Protein AF-A0A843XT92-F1 (afdb_monomer_lite)

pLDDT: mean 75.25, std 11.3, range [53.09, 93.06]

Secondary structure (DSSP, 8-state):
-HHHHHHHHHHT--HHHHHHHHHTT--THHHHHHHHHHHHHHHH------HHHHHHHHHHHHHHHHHHHHHHHHHHH-PPPPP---

Sequence (86 aa):
MREIEKIFRAIRCAEDDKVTLATYMLQERADVWWSSLLRTWFEDGAVEVGWDEFALNTACRHKGEMEQYLEEKKASQKRPAAPFQR

Organism: Colocasia esculenta (NCBI:txid4460)

Structure (mmCIF, N/CA/C/O backbone):
data_AF-A0A843XT92-F1
#
_entry.id   AF-A0A843XT92-F1
#
loop_
_atom_site.group_PDB
_atom_site.id
_atom_site.type_symbol
_atom_site.label_atom_id
_atom_site.label_alt_id
_atom_site.label_comp_id
_atom_site.label_asym_id
_atom_site.label_entity_id
_atom_site.label_seq_id
_atom_site.pdbx_PDB_ins_code
_atom_site.Cartn_x
_atom_site.Cartn_y
_atom_site.Cartn_z
_atom_site.occupancy
_atom_site.B_iso_or_equiv
_atom_site.auth_seq_id
_atom_site.auth_comp_id
_atom_site.auth_asym_id
_atom_site.auth_atom_id
_atom_site.pdbx_PDB_model_num
ATOM 1 N N . MET A 1 1 ? -3.327 -2.222 8.771 1.00 74.00 1 MET A N 1
ATOM 2 C CA . MET A 1 1 ? -2.423 -3.274 8.252 1.00 74.00 1 MET A CA 1
ATOM 3 C C . MET A 1 1 ? -2.795 -4.703 8.652 1.00 74.00 1 MET A C 1
ATOM 5 O O . MET A 1 1 ? -2.788 -5.542 7.767 1.00 74.00 1 MET A O 1
ATOM 9 N N . ARG A 1 2 ? -3.203 -5.009 9.898 1.00 79.56 2 ARG A N 1
ATOM 10 C CA . ARG A 1 2 ? -3.542 -6.398 10.307 1.00 79.56 2 ARG A CA 1
ATOM 11 C C . ARG A 1 2 ? -4.525 -7.153 9.394 1.00 79.56 2 ARG A C 1
ATOM 13 O O . ARG A 1 2 ? -4.339 -8.343 9.171 1.00 79.56 2 ARG A O 1
ATOM 20 N N . GLU A 1 3 ? -5.561 -6.493 8.876 1.00 82.81 3 GLU A N 1
ATOM 21 C CA . GLU A 1 3 ? -6.540 -7.160 7.999 1.00 82.81 3 GLU A CA 1
ATOM 22 C C . GLU A 1 3 ? -5.951 -7.529 6.627 1.00 82.81 3 GLU A C 1
ATOM 24 O O . GLU A 1 3 ? -6.239 -8.603 6.108 1.00 82.81 3 GLU A O 1
ATOM 29 N N . ILE A 1 4 ? -5.044 -6.708 6.091 1.00 86.31 4 ILE A N 1
ATOM 30 C CA . ILE A 1 4 ? -4.329 -6.989 4.837 1.00 86.31 4 ILE A CA 1
ATOM 31 C C . ILE A 1 4 ? -3.421 -8.216 4.994 1.00 86.31 4 ILE A C 1
ATOM 33 O O . ILE A 1 4 ? -3.429 -9.113 4.154 1.00 86.31 4 ILE A O 1
ATOM 37 N N . GLU A 1 5 ? -2.697 -8.319 6.111 1.00 86.19 5 GLU A N 1
ATOM 38 C CA . GLU A 1 5 ? -1.827 -9.472 6.379 1.00 86.19 5 GLU A CA 1
ATOM 39 C C . GLU A 1 5 ? -2.607 -10.785 6.523 1.00 86.19 5 GLU A C 1
ATOM 41 O O . GLU A 1 5 ? -2.140 -11.838 6.081 1.00 86.19 5 GLU A O 1
ATOM 46 N N . LYS A 1 6 ? -3.818 -10.737 7.097 1.00 89.00 6 LYS A N 1
ATOM 47 C CA . LYS A 1 6 ? -4.711 -11.905 7.150 1.00 89.00 6 LYS A CA 1
ATOM 48 C C . LYS A 1 6 ? -5.092 -12.378 5.747 1.00 89.00 6 LYS A C 1
ATOM 50 O O . LYS A 1 6 ? -5.061 -13.583 5.499 1.00 89.00 6 LYS A O 1
ATOM 55 N N . ILE A 1 7 ? -5.411 -11.451 4.841 1.00 89.12 7 ILE A N 1
ATOM 56 C CA . ILE A 1 7 ? -5.750 -11.761 3.445 1.00 89.12 7 ILE A CA 1
ATOM 57 C C . ILE A 1 7 ? -4.542 -12.382 2.738 1.00 89.12 7 ILE A C 1
ATOM 59 O O . ILE A 1 7 ? -4.666 -13.456 2.155 1.00 89.12 7 ILE A O 1
ATOM 63 N N . PHE A 1 8 ? -3.356 -11.783 2.864 1.00 92.12 8 PHE A N 1
ATOM 64 C CA . PHE A 1 8 ? -2.131 -12.312 2.256 1.00 92.12 8 PHE A CA 1
ATOM 65 C C . PHE A 1 8 ? -1.776 -13.708 2.742 1.00 92.12 8 PHE A C 1
ATOM 67 O O . PHE A 1 8 ? -1.397 -14.564 1.941 1.00 92.12 8 PHE A O 1
ATOM 74 N N . ARG A 1 9 ? -1.959 -13.973 4.038 1.00 90.44 9 ARG A N 1
ATOM 75 C CA . ARG A 1 9 ? -1.763 -15.310 4.594 1.00 90.44 9 ARG A CA 1
ATOM 76 C C . ARG A 1 9 ? -2.788 -16.311 4.059 1.0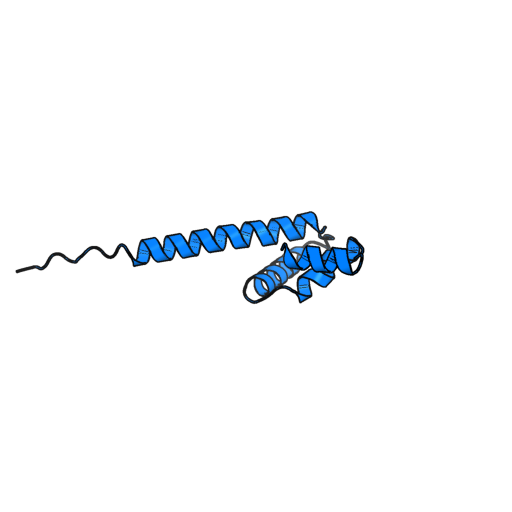0 90.44 9 ARG A C 1
ATOM 78 O O . ARG A 1 9 ? -2.416 -17.451 3.795 1.00 90.44 9 ARG A O 1
ATOM 85 N N . ALA A 1 10 ? -4.045 -15.901 3.891 1.00 93.06 10 ALA A N 1
ATOM 86 C CA . ALA A 1 10 ? -5.102 -16.762 3.364 1.00 93.06 10 ALA A CA 1
ATOM 87 C C . ALA A 1 10 ? -4.860 -17.155 1.898 1.00 93.06 10 ALA A C 1
ATOM 89 O O . ALA A 1 10 ? -5.069 -18.312 1.541 1.00 93.06 10 ALA A O 1
ATOM 90 N N . ILE A 1 11 ? -4.370 -16.225 1.070 1.00 92.00 11 ILE A N 1
ATOM 91 C CA . ILE A 1 11 ? -4.119 -16.467 -0.363 1.00 92.00 11 ILE A CA 1
ATOM 92 C C . ILE A 1 11 ? -2.690 -16.937 -0.673 1.00 92.00 11 ILE A C 1
ATOM 94 O O . ILE A 1 11 ? -2.381 -17.199 -1.829 1.00 92.00 11 ILE A O 1
ATOM 98 N N . ARG A 1 12 ? -1.819 -17.050 0.343 1.00 90.25 12 ARG A N 1
ATOM 99 C CA . ARG A 1 12 ? -0.380 -17.348 0.192 1.00 90.25 12 ARG A CA 1
ATOM 100 C C . ARG A 1 12 ? 0.306 -16.393 -0.793 1.00 90.25 12 ARG A C 1
ATOM 102 O O . ARG A 1 12 ? 1.022 -16.827 -1.689 1.00 90.25 12 ARG A O 1
ATOM 109 N N . CYS A 1 13 ? 0.059 -15.098 -0.609 1.00 90.56 13 CYS A N 1
ATOM 110 C CA . CYS A 1 13 ? 0.580 -14.038 -1.469 1.00 90.56 13 CYS A CA 1
ATOM 111 C C . CYS A 1 13 ? 2.115 -14.058 -1.528 1.00 90.56 13 CYS A C 1
ATOM 113 O O . CYS A 1 13 ? 2.764 -14.086 -0.476 1.00 90.56 13 CYS A O 1
ATOM 115 N N . ALA A 1 14 ? 2.675 -13.997 -2.740 1.00 89.56 14 ALA A N 1
ATOM 116 C CA . ALA A 1 14 ? 4.103 -13.785 -2.958 1.00 89.56 14 ALA A CA 1
ATOM 117 C C . ALA A 1 14 ? 4.513 -12.394 -2.461 1.00 89.56 14 ALA A C 1
ATOM 119 O O . ALA A 1 14 ? 3.701 -11.471 -2.486 1.00 89.56 14 ALA A O 1
ATOM 120 N N . GLU A 1 15 ? 5.747 -12.248 -1.973 1.00 85.19 15 GLU A N 1
ATOM 121 C CA . GLU A 1 15 ? 6.203 -10.991 -1.361 1.00 85.19 15 GLU A CA 1
ATOM 122 C C . GLU A 1 15 ? 6.226 -9.832 -2.356 1.00 85.19 15 GLU A C 1
ATOM 124 O O . GLU A 1 15 ? 5.781 -8.739 -2.006 1.00 85.19 15 GLU A O 1
ATOM 129 N N . ASP A 1 16 ? 6.617 -10.118 -3.596 1.00 84.56 16 ASP A N 1
ATOM 130 C CA . ASP A 1 16 ? 6.693 -9.156 -4.699 1.00 84.56 16 ASP A CA 1
ATOM 131 C C . ASP A 1 16 ? 5.310 -8.571 -5.051 1.00 84.56 16 ASP A C 1
ATOM 133 O O . ASP A 1 16 ? 5.180 -7.406 -5.423 1.00 84.56 16 ASP A O 1
ATOM 137 N N . ASP A 1 17 ? 4.240 -9.344 -4.834 1.00 86.75 17 ASP A N 1
ATOM 138 C CA . ASP A 1 17 ? 2.865 -8.927 -5.127 1.00 86.75 17 ASP A CA 1
ATOM 139 C C . ASP A 1 17 ? 2.184 -8.204 -3.954 1.00 86.75 17 ASP A C 1
ATOM 141 O O . ASP A 1 17 ? 1.149 -7.553 -4.136 1.00 86.75 17 ASP A O 1
ATOM 145 N N . LYS A 1 18 ? 2.732 -8.300 -2.732 1.00 89.19 18 LYS A N 1
ATOM 146 C CA . LYS A 1 18 ? 2.082 -7.767 -1.521 1.00 89.19 18 LYS A CA 1
ATOM 147 C C . LYS A 1 18 ? 1.878 -6.262 -1.600 1.00 89.19 18 LYS A C 1
ATOM 149 O O . LYS A 1 18 ? 0.806 -5.777 -1.243 1.00 89.19 18 LYS A O 1
ATOM 154 N N . VAL A 1 19 ? 2.888 -5.516 -2.047 1.00 86.44 19 VAL A N 1
ATOM 155 C CA . VAL A 1 19 ? 2.787 -4.054 -2.128 1.00 86.44 19 VAL A CA 1
ATOM 156 C C . VAL A 1 19 ? 1.732 -3.671 -3.151 1.00 86.44 19 VAL A C 1
ATOM 158 O O . VAL A 1 19 ? 0.790 -2.972 -2.787 1.00 86.44 19 VAL A O 1
ATOM 161 N N . THR A 1 20 ? 1.807 -4.226 -4.363 1.00 87.00 20 THR A N 1
ATOM 162 C CA . THR A 1 20 ? 0.820 -4.021 -5.431 1.00 87.00 20 THR A CA 1
ATOM 163 C C . THR A 1 20 ? -0.602 -4.300 -4.947 1.00 87.00 20 THR A C 1
ATOM 165 O O . THR A 1 20 ? -1.468 -3.435 -5.065 1.00 87.00 20 THR A O 1
ATOM 168 N N . LEU A 1 21 ? -0.854 -5.452 -4.321 1.00 86.69 21 LEU A N 1
ATOM 169 C CA . LEU A 1 21 ? -2.186 -5.803 -3.820 1.00 86.69 21 LEU A CA 1
ATOM 170 C C . LEU A 1 21 ? -2.646 -4.914 -2.660 1.00 86.69 21 LEU A C 1
ATOM 172 O O . LEU A 1 21 ? -3.832 -4.601 -2.557 1.00 86.69 21 LEU A O 1
ATOM 176 N N . ALA A 1 22 ? -1.733 -4.484 -1.791 1.00 87.00 22 ALA A N 1
ATOM 177 C CA . ALA A 1 22 ? -2.082 -3.602 -0.689 1.00 87.00 22 ALA A CA 1
ATOM 178 C C . ALA A 1 22 ? -2.440 -2.191 -1.155 1.00 87.00 22 ALA A C 1
ATOM 180 O O . ALA A 1 22 ? -3.283 -1.571 -0.508 1.00 87.00 22 ALA A O 1
ATOM 181 N N . THR A 1 23 ? -1.884 -1.711 -2.276 1.00 86.00 23 THR A N 1
ATOM 182 C CA . THR A 1 23 ? -2.266 -0.411 -2.855 1.00 86.00 23 THR A CA 1
ATOM 183 C C . THR A 1 23 ? -3.764 -0.344 -3.157 1.00 86.00 23 THR A C 1
ATOM 185 O O . THR A 1 23 ? -4.414 0.633 -2.804 1.00 86.00 23 THR A O 1
ATOM 188 N N . TYR A 1 24 ? -4.345 -1.428 -3.686 1.00 85.56 24 TYR A N 1
ATOM 189 C CA . TYR A 1 24 ? -5.780 -1.524 -3.976 1.00 85.56 24 TYR A CA 1
ATOM 190 C C . TYR A 1 24 ? -6.661 -1.584 -2.725 1.00 85.56 24 TYR A C 1
ATOM 192 O O . TYR A 1 24 ? -7.873 -1.395 -2.811 1.00 85.56 24 TYR A O 1
ATOM 200 N N . MET A 1 25 ? -6.071 -1.877 -1.566 1.00 83.25 25 MET A N 1
ATOM 201 C CA . MET A 1 25 ? -6.768 -1.908 -0.282 1.00 83.25 25 MET A CA 1
ATOM 202 C C . MET A 1 25 ? -6.594 -0.614 0.521 1.00 83.25 25 MET A C 1
ATOM 204 O O . MET A 1 25 ? -7.191 -0.486 1.593 1.00 83.25 25 MET A O 1
ATOM 208 N N . LEU A 1 26 ? -5.794 0.343 0.035 1.00 83.50 26 LEU A N 1
ATOM 209 C CA . LEU A 1 26 ? -5.692 1.664 0.645 1.00 83.50 26 LEU A CA 1
ATOM 210 C C . LEU A 1 26 ? -7.000 2.432 0.457 1.00 83.50 26 LEU A C 1
ATOM 212 O O . LEU A 1 26 ? -7.684 2.318 -0.557 1.00 83.50 26 LEU A O 1
ATOM 216 N N . GLN A 1 27 ? -7.355 3.221 1.465 1.00 81.12 27 GLN A N 1
ATOM 217 C CA . GLN A 1 27 ? -8.563 4.035 1.450 1.00 81.12 27 GLN A CA 1
ATOM 218 C C . GLN A 1 27 ? -8.243 5.471 1.859 1.00 81.12 27 GLN A C 1
ATOM 220 O O . GLN A 1 27 ? -7.323 5.727 2.644 1.00 81.12 27 GLN A O 1
ATOM 225 N N . GLU A 1 28 ? -9.035 6.402 1.323 1.00 82.31 28 GLU A N 1
ATOM 226 C CA . GLU A 1 28 ? -9.011 7.829 1.646 1.00 82.31 28 GLU A CA 1
ATOM 227 C C . GLU A 1 28 ? -7.594 8.436 1.602 1.00 82.31 28 GLU A C 1
ATOM 229 O O . GLU A 1 28 ? -6.944 8.488 0.560 1.00 82.31 28 GLU A O 1
ATOM 234 N N . ARG A 1 29 ? -7.098 8.920 2.744 1.00 72.25 29 ARG A N 1
ATOM 235 C CA . ARG A 1 29 ? -5.830 9.648 2.845 1.00 72.25 29 ARG A CA 1
ATOM 236 C C . ARG A 1 29 ? -4.610 8.753 2.652 1.00 72.25 29 ARG A C 1
ATOM 238 O O . ARG A 1 29 ? -3.569 9.258 2.235 1.00 72.25 29 ARG A O 1
ATOM 245 N N . ALA A 1 30 ? -4.732 7.451 2.914 1.00 77.56 30 ALA A N 1
ATOM 246 C CA . ALA A 1 30 ? -3.638 6.511 2.700 1.00 77.56 30 ALA A CA 1
ATOM 247 C C . ALA A 1 30 ? -3.366 6.309 1.200 1.00 77.56 30 ALA A C 1
ATOM 249 O O . ALA A 1 30 ? -2.206 6.259 0.798 1.00 77.56 30 ALA A O 1
ATOM 250 N N . ASP A 1 31 ? -4.421 6.292 0.379 1.00 82.06 31 ASP A N 1
ATOM 251 C CA . ASP A 1 31 ? -4.334 6.195 -1.084 1.00 82.06 31 ASP A CA 1
ATOM 252 C C . ASP A 1 31 ? -3.725 7.463 -1.709 1.00 82.06 31 ASP A C 1
ATOM 254 O O . ASP A 1 31 ? -2.768 7.398 -2.485 1.00 82.06 31 ASP A O 1
ATOM 258 N N . VAL A 1 32 ? -4.191 8.643 -1.279 1.00 82.50 32 VAL A N 1
ATOM 259 C CA . VAL A 1 32 ? -3.644 9.939 -1.727 1.00 82.50 32 VAL A CA 1
ATOM 260 C C . VAL A 1 32 ? -2.162 10.071 -1.374 1.00 82.50 32 VAL A C 1
ATOM 262 O O . VAL A 1 32 ? -1.359 10.550 -2.183 1.00 82.50 32 VAL A O 1
ATOM 265 N N . TRP A 1 33 ? -1.782 9.651 -0.165 1.00 82.81 33 TRP A N 1
ATOM 266 C CA . TRP A 1 33 ? -0.388 9.689 0.251 1.00 82.81 33 TRP A CA 1
ATOM 267 C C . TRP A 1 33 ? 0.468 8.723 -0.561 1.00 82.81 33 TRP A C 1
ATOM 269 O O . TRP A 1 33 ? 1.505 9.137 -1.071 1.00 82.81 33 TRP A O 1
ATOM 279 N N . TRP A 1 34 ? 0.039 7.471 -0.699 1.00 81.69 34 TRP A N 1
ATOM 280 C CA . TRP A 1 34 ? 0.785 6.469 -1.448 1.00 81.69 34 TRP A CA 1
ATOM 281 C C . TRP A 1 34 ? 0.977 6.888 -2.910 1.00 81.69 34 TRP A C 1
ATOM 283 O O . TRP A 1 34 ? 2.088 6.830 -3.428 1.00 81.69 34 TRP A O 1
ATOM 293 N N . SER A 1 35 ? -0.061 7.446 -3.533 1.00 82.56 35 SER A N 1
ATOM 294 C CA . SER A 1 35 ? 0.010 8.026 -4.879 1.00 82.56 35 SER A CA 1
ATOM 295 C C . SER A 1 35 ? 1.002 9.193 -4.976 1.00 82.56 35 SER A C 1
ATOM 297 O O . SER A 1 35 ? 1.738 9.311 -5.957 1.00 82.56 35 SER A O 1
ATOM 299 N N . SER A 1 36 ? 1.052 10.054 -3.955 1.00 82.56 36 SER A N 1
ATOM 300 C CA . SER A 1 36 ? 2.023 11.156 -3.881 1.00 82.56 36 SER A CA 1
ATOM 301 C C . SER A 1 36 ? 3.455 10.646 -3.699 1.00 82.56 36 SER A C 1
ATOM 303 O O . SER A 1 36 ? 4.369 11.154 -4.340 1.00 82.56 36 SER A O 1
ATOM 305 N N . LEU A 1 37 ? 3.643 9.624 -2.860 1.00 79.38 37 LEU A N 1
ATOM 306 C CA . LEU A 1 37 ? 4.940 9.003 -2.603 1.00 79.38 37 LEU A CA 1
ATOM 307 C C . LEU A 1 37 ? 5.484 8.320 -3.860 1.00 79.38 37 LEU A C 1
ATOM 309 O O . LEU A 1 37 ? 6.630 8.548 -4.232 1.00 79.38 37 LEU A O 1
ATOM 313 N N . LEU A 1 38 ? 4.634 7.549 -4.548 1.00 78.56 38 LEU A N 1
ATOM 314 C CA . LEU A 1 38 ? 4.970 6.928 -5.824 1.00 78.56 38 LEU A CA 1
ATOM 315 C C . LEU A 1 38 ? 5.394 7.982 -6.843 1.00 78.56 38 LEU A C 1
ATOM 317 O O . LEU A 1 38 ? 6.411 7.805 -7.498 1.00 78.56 38 LEU A O 1
ATOM 321 N N . ARG A 1 39 ? 4.667 9.100 -6.956 1.00 78.38 39 ARG A N 1
ATOM 322 C CA . ARG A 1 39 ? 5.043 10.186 -7.873 1.00 78.38 39 ARG A CA 1
ATOM 323 C C . ARG A 1 39 ? 6.449 10.722 -7.582 1.00 78.38 39 ARG A C 1
ATOM 325 O O . ARG A 1 39 ? 7.215 10.893 -8.520 1.00 78.38 39 ARG A O 1
ATOM 332 N N . THR A 1 40 ? 6.791 10.941 -6.314 1.00 75.00 40 THR A N 1
ATOM 333 C CA . THR A 1 40 ? 8.131 11.399 -5.918 1.00 75.00 40 THR A CA 1
ATOM 334 C C . THR A 1 40 ? 9.208 10.344 -6.187 1.00 75.00 40 THR A C 1
ATOM 336 O O . THR A 1 40 ? 10.289 10.684 -6.647 1.00 75.00 40 THR A O 1
ATOM 339 N N . TRP A 1 41 ? 8.929 9.063 -5.940 1.00 72.38 41 TRP A N 1
ATOM 340 C CA . TRP A 1 41 ? 9.903 7.981 -6.143 1.00 72.38 41 TRP A CA 1
ATOM 341 C C . TRP A 1 41 ? 10.092 7.595 -7.613 1.00 72.38 41 TRP A C 1
ATOM 343 O O . TRP A 1 41 ? 11.194 7.235 -8.017 1.00 72.38 41 TRP A O 1
ATOM 353 N N . PHE A 1 42 ? 9.052 7.711 -8.440 1.00 64.44 42 PHE A N 1
ATOM 354 C CA . PHE A 1 42 ? 9.158 7.475 -9.880 1.00 64.44 42 PHE A CA 1
ATOM 355 C C . PHE A 1 42 ? 9.911 8.590 -10.618 1.00 64.44 42 PHE A C 1
ATOM 357 O O . PHE A 1 42 ? 10.473 8.312 -11.676 1.00 64.44 42 PHE A O 1
ATOM 364 N N . GLU A 1 43 ? 9.970 9.812 -10.079 1.00 64.50 43 GLU A N 1
ATOM 365 C CA . GLU A 1 43 ? 10.818 10.884 -10.627 1.00 64.50 43 GLU A CA 1
ATOM 366 C C . GLU A 1 43 ? 12.323 10.626 -10.398 1.00 64.50 43 GLU A C 1
ATOM 368 O O . GLU A 1 43 ? 13.130 11.056 -11.221 1.00 64.50 43 GLU A O 1
ATOM 373 N N . ASP A 1 44 ? 12.701 9.870 -9.358 1.00 60.09 44 ASP A N 1
ATOM 374 C CA . ASP A 1 44 ? 14.104 9.583 -8.986 1.00 60.09 44 ASP A CA 1
ATOM 375 C C . ASP A 1 44 ? 14.642 8.228 -9.508 1.00 60.09 44 ASP A C 1
ATOM 377 O O . ASP A 1 44 ? 15.823 7.916 -9.372 1.00 60.09 44 ASP A O 1
ATOM 381 N N . GLY A 1 45 ? 13.802 7.430 -10.176 1.00 53.84 45 GLY A N 1
ATOM 382 C CA . GLY A 1 45 ? 14.176 6.124 -10.724 1.00 53.84 45 GLY A CA 1
ATOM 383 C C . GLY A 1 45 ? 13.711 4.967 -9.840 1.00 53.84 45 GLY A C 1
ATOM 384 O O . GLY A 1 45 ? 14.251 4.723 -8.769 1.00 53.84 45 GLY A O 1
ATOM 385 N N . ALA A 1 46 ? 12.692 4.264 -10.345 1.00 58.09 46 ALA A N 1
ATOM 386 C CA . ALA A 1 46 ? 12.054 3.043 -9.845 1.00 58.09 46 ALA A CA 1
ATOM 387 C C . ALA A 1 46 ? 12.757 2.331 -8.667 1.00 58.09 46 ALA A C 1
ATOM 389 O O . ALA A 1 46 ? 13.532 1.394 -8.857 1.00 58.09 46 ALA A O 1
ATOM 390 N N . VAL A 1 47 ? 12.420 2.740 -7.443 1.00 66.06 47 VAL A N 1
ATOM 391 C CA . VAL A 1 47 ? 12.713 1.965 -6.234 1.00 66.06 47 VAL A CA 1
ATOM 392 C C . VAL A 1 47 ? 11.618 0.910 -6.078 1.00 66.06 47 VAL A C 1
ATOM 394 O O . VAL A 1 47 ? 10.441 1.251 -5.945 1.00 66.06 47 VAL A O 1
ATOM 397 N N . GLU A 1 48 ? 11.990 -0.371 -6.097 1.00 68.50 48 GLU A N 1
ATOM 398 C CA . GLU A 1 48 ? 11.093 -1.442 -5.657 1.00 68.50 48 GLU A CA 1
ATOM 399 C C . GLU A 1 48 ? 10.880 -1.324 -4.149 1.00 68.50 48 GLU A C 1
ATOM 401 O O . GLU A 1 48 ? 11.797 -1.483 -3.344 1.00 68.50 48 GLU A O 1
ATOM 406 N N . VAL A 1 49 ? 9.646 -1.012 -3.769 1.00 77.94 49 VAL A N 1
ATOM 407 C CA . VAL A 1 49 ? 9.260 -0.863 -2.370 1.00 77.94 49 VAL A CA 1
ATOM 408 C C . VAL A 1 49 ? 8.958 -2.244 -1.820 1.00 77.94 49 VAL A C 1
ATOM 410 O O . VAL A 1 49 ? 8.003 -2.886 -2.250 1.00 77.94 49 VAL A O 1
ATOM 413 N N . GLY A 1 50 ? 9.750 -2.698 -0.853 1.00 84.06 50 GLY A N 1
ATOM 414 C CA . GLY A 1 50 ? 9.465 -3.934 -0.130 1.00 84.06 50 GLY A CA 1
ATOM 415 C C . GLY A 1 50 ? 8.232 -3.806 0.7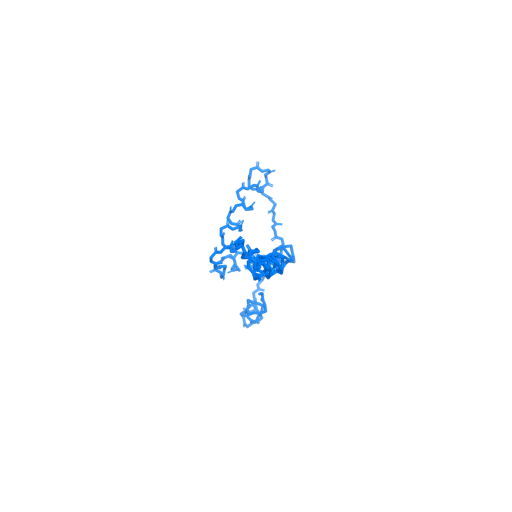72 1.00 84.06 50 GLY A C 1
ATOM 416 O O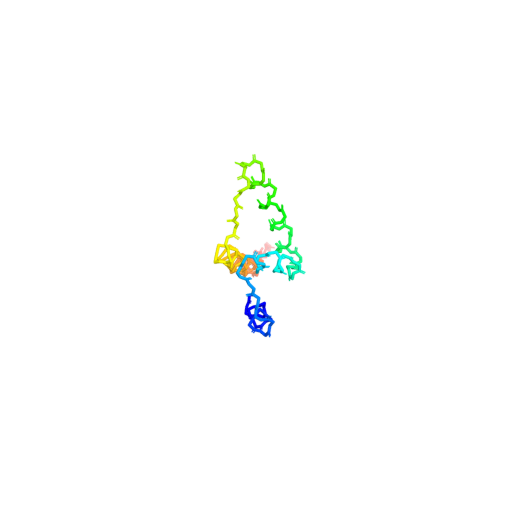 . GLY A 1 50 ? 7.857 -2.713 1.207 1.00 84.06 50 GLY A O 1
ATOM 417 N N . TRP A 1 51 ? 7.619 -4.944 1.110 1.00 84.69 51 TRP A N 1
ATOM 418 C CA . TRP A 1 51 ? 6.457 -4.992 2.005 1.00 84.69 51 TRP A CA 1
ATOM 419 C C . TRP A 1 51 ? 6.719 -4.333 3.364 1.00 84.69 51 TRP A C 1
ATOM 421 O O . TRP A 1 51 ? 5.867 -3.596 3.858 1.00 84.69 51 TRP A O 1
ATOM 431 N N . ASP A 1 52 ? 7.895 -4.552 3.955 1.00 83.56 52 ASP A N 1
ATOM 432 C CA . ASP A 1 52 ? 8.256 -3.967 5.249 1.00 83.56 52 ASP A CA 1
ATOM 433 C C . ASP A 1 52 ? 8.329 -2.438 5.196 1.00 83.56 52 ASP A C 1
ATOM 435 O O . ASP A 1 52 ? 7.838 -1.759 6.099 1.00 83.56 52 ASP A O 1
ATOM 439 N N . GLU A 1 53 ? 8.873 -1.882 4.113 1.00 81.31 53 GLU A N 1
ATOM 440 C CA . GLU A 1 53 ? 8.959 -0.434 3.927 1.00 81.31 53 GLU A CA 1
ATOM 441 C C . GLU A 1 53 ? 7.574 0.181 3.697 1.00 81.31 53 GLU A C 1
ATOM 443 O O . GLU A 1 53 ? 7.227 1.201 4.304 1.00 81.31 53 GLU A O 1
ATOM 448 N N . PHE A 1 54 ? 6.734 -0.482 2.899 1.00 83.19 54 PHE A N 1
ATOM 449 C CA . PHE A 1 54 ? 5.331 -0.111 2.732 1.00 83.19 54 PHE A CA 1
ATOM 450 C C . PHE A 1 54 ? 4.574 -0.135 4.070 1.00 83.19 54 PHE A C 1
ATOM 452 O O . PHE A 1 54 ? 3.886 0.827 4.431 1.00 83.19 54 PHE A O 1
ATOM 459 N N . ALA A 1 55 ? 4.711 -1.219 4.837 1.00 82.44 55 ALA A N 1
ATOM 460 C CA . ALA A 1 55 ? 4.032 -1.407 6.112 1.00 82.44 55 ALA A CA 1
ATOM 461 C C . ALA A 1 55 ? 4.492 -0.398 7.167 1.00 82.44 55 ALA A C 1
ATOM 463 O O . ALA A 1 55 ? 3.654 0.160 7.878 1.00 82.44 55 ALA A O 1
ATOM 464 N N . LEU A 1 56 ? 5.792 -0.109 7.238 1.00 81.06 56 LEU A N 1
ATOM 465 C CA . LEU A 1 56 ? 6.345 0.882 8.154 1.00 81.06 56 LEU A CA 1
ATOM 466 C C . LEU A 1 56 ? 5.821 2.285 7.835 1.00 81.06 56 LEU A C 1
ATOM 468 O O . LEU A 1 56 ? 5.322 2.972 8.728 1.00 81.06 56 LEU A O 1
ATOM 472 N N . ASN A 1 57 ? 5.885 2.706 6.570 1.00 76.81 57 ASN A N 1
ATOM 473 C CA . ASN A 1 57 ? 5.467 4.052 6.187 1.00 76.81 57 ASN A CA 1
ATOM 474 C C . ASN A 1 57 ? 3.954 4.266 6.353 1.00 76.81 57 ASN A C 1
ATOM 476 O O . ASN A 1 57 ? 3.531 5.306 6.865 1.00 76.81 57 ASN A O 1
ATOM 480 N N . THR A 1 58 ? 3.134 3.275 5.990 1.00 74.38 58 THR A N 1
ATOM 481 C CA . THR A 1 58 ? 1.673 3.347 6.166 1.00 74.38 58 THR A CA 1
ATOM 482 C C . THR A 1 58 ? 1.259 3.283 7.641 1.00 74.38 58 THR A C 1
ATOM 484 O O . THR A 1 58 ? 0.383 4.037 8.071 1.00 74.38 58 THR A O 1
ATOM 487 N N . ALA A 1 59 ? 1.900 2.437 8.457 1.00 69.81 59 ALA A N 1
ATOM 488 C CA . ALA A 1 59 ? 1.565 2.291 9.875 1.00 69.81 59 ALA A CA 1
ATOM 489 C C . ALA A 1 59 ? 2.036 3.476 10.736 1.00 69.81 59 ALA A C 1
ATOM 491 O O . ALA A 1 59 ? 1.283 3.939 11.599 1.00 69.81 59 ALA A O 1
ATOM 492 N N . CYS A 1 60 ? 3.250 3.990 10.508 1.00 62.06 60 CYS A N 1
ATOM 493 C CA . CYS A 1 60 ? 3.783 5.138 11.250 1.00 62.06 60 CYS A CA 1
ATOM 494 C C . CYS A 1 60 ? 2.969 6.413 10.994 1.00 62.06 60 CYS A C 1
ATOM 496 O O . CYS A 1 60 ? 2.720 7.176 11.928 1.00 62.06 60 CYS A O 1
ATOM 498 N N . ARG A 1 61 ? 2.484 6.622 9.763 1.00 62.66 61 ARG A N 1
ATOM 499 C CA . ARG A 1 61 ? 1.635 7.778 9.436 1.00 62.66 61 ARG A CA 1
ATOM 500 C C . ARG A 1 61 ? 0.254 7.700 10.055 1.00 62.66 61 ARG 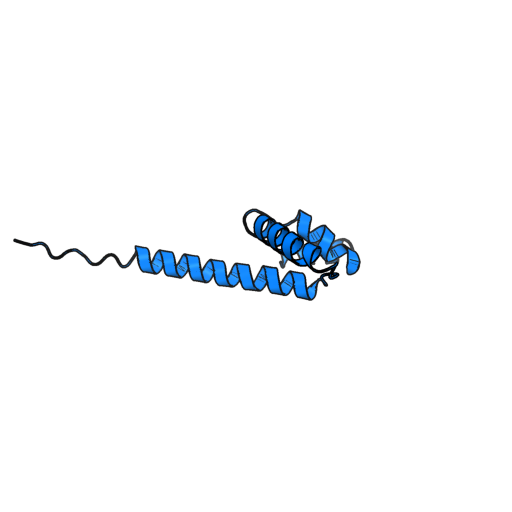A C 1
ATOM 502 O O . ARG A 1 61 ? -0.162 8.678 10.662 1.00 62.66 61 ARG A O 1
ATOM 509 N N . HIS A 1 62 ? -0.408 6.545 10.009 1.00 59.94 62 HIS A N 1
ATOM 510 C CA . HIS A 1 62 ? -1.711 6.390 10.661 1.00 59.94 62 HIS A CA 1
ATOM 511 C C . HIS A 1 62 ? -1.646 6.705 12.169 1.00 59.94 62 HIS A C 1
ATOM 513 O O . HIS A 1 62 ? -2.575 7.267 12.748 1.00 59.94 62 HIS A O 1
ATOM 519 N N . LYS A 1 63 ? -0.514 6.386 12.811 1.00 57.81 63 LYS A N 1
ATOM 520 C CA . LYS A 1 63 ? -0.275 6.694 14.225 1.00 57.81 63 LYS A CA 1
ATOM 521 C C . LYS A 1 63 ? -0.060 8.195 14.473 1.00 57.81 63 LYS A C 1
ATOM 523 O O . LYS A 1 63 ? -0.698 8.742 15.369 1.00 57.81 63 LYS A O 1
ATOM 528 N N . GLY A 1 64 ? 0.755 8.863 13.652 1.00 59.41 64 GLY A N 1
ATOM 529 C CA . GLY A 1 64 ? 0.947 10.320 13.721 1.00 59.41 64 GLY A CA 1
ATOM 530 C C . GLY A 1 64 ? -0.322 11.121 13.392 1.00 59.41 64 GLY A C 1
ATOM 531 O O . GLY A 1 64 ? -0.575 12.163 13.988 1.00 59.41 64 GLY A O 1
ATOM 532 N N . GLU A 1 65 ? -1.175 10.607 12.503 1.00 57.09 65 GLU A N 1
ATOM 533 C CA . GLU A 1 65 ? -2.477 11.199 12.168 1.00 57.09 65 GLU A CA 1
ATOM 534 C C . GLU A 1 65 ? -3.457 11.150 13.346 1.00 57.09 65 GLU A C 1
ATOM 536 O O . GLU A 1 65 ? -4.151 12.132 13.622 1.00 57.09 65 GLU A O 1
ATOM 541 N N . MET A 1 66 ? -3.490 10.030 14.075 1.00 53.09 66 MET A N 1
ATOM 542 C CA . MET A 1 66 ? -4.310 9.904 15.279 1.00 53.09 66 MET A CA 1
ATOM 543 C C . MET A 1 66 ? -3.831 10.862 16.379 1.00 53.09 66 MET A C 1
ATOM 545 O O . MET A 1 66 ? -4.652 11.476 17.056 1.00 53.09 66 MET A O 1
ATOM 549 N N . GLU A 1 67 ? -2.517 11.049 16.521 1.00 63.09 67 GLU A N 1
ATOM 550 C CA . GLU A 1 67 ? -1.933 12.014 17.459 1.00 63.09 67 GLU A CA 1
ATOM 551 C C . GLU A 1 67 ? -2.259 13.465 17.075 1.00 63.09 67 GLU A C 1
ATOM 553 O O . GLU A 1 67 ? -2.713 14.224 17.931 1.00 63.09 67 GLU A O 1
ATOM 558 N N . GLN A 1 68 ? -2.140 13.841 15.795 1.00 61.88 68 GLN A N 1
ATOM 559 C CA . GLN A 1 68 ? -2.502 15.181 15.318 1.00 61.88 68 GLN A CA 1
ATOM 560 C C . GLN A 1 68 ? -3.990 15.487 15.536 1.00 61.88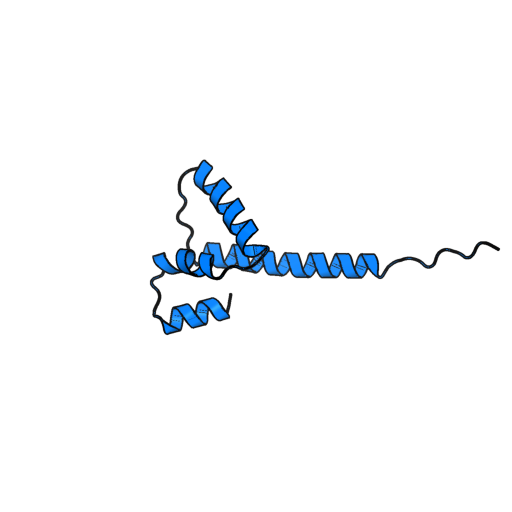 68 GLN A C 1
ATOM 562 O O . GLN A 1 68 ? -4.326 16.554 16.045 1.00 61.88 68 GLN A O 1
ATOM 567 N N . TYR A 1 69 ? -4.889 14.555 15.206 1.00 61.91 69 TYR A N 1
ATOM 568 C CA . TYR A 1 69 ? -6.327 14.728 15.435 1.00 61.91 69 TYR A CA 1
ATOM 569 C C . TYR A 1 69 ? -6.659 14.883 16.926 1.00 61.91 69 TYR A C 1
ATOM 571 O O . TYR A 1 69 ? -7.486 15.716 17.304 1.00 61.91 69 TYR A O 1
ATOM 579 N N . LEU A 1 70 ? -6.004 14.104 17.792 1.00 64.69 70 LEU A N 1
ATOM 580 C CA . LEU A 1 70 ? -6.171 14.217 19.239 1.00 64.69 70 LEU A CA 1
ATOM 581 C C . LEU A 1 70 ? -5.657 15.562 19.766 1.00 64.69 70 LEU A C 1
ATOM 583 O O . LEU A 1 70 ? -6.333 16.173 20.592 1.00 64.69 70 LEU A O 1
ATOM 587 N N . GLU A 1 71 ? -4.511 16.050 19.289 1.00 75.06 71 GLU A N 1
ATOM 588 C CA . GLU A 1 71 ? -3.986 17.370 19.658 1.00 75.06 71 GLU A CA 1
ATOM 589 C C . GLU A 1 71 ? -4.879 18.508 19.152 1.00 75.06 71 GLU A C 1
ATOM 591 O O . GLU A 1 71 ? -5.177 19.435 19.904 1.00 75.06 71 GLU A O 1
ATOM 596 N N . GLU A 1 72 ? -5.410 18.412 17.935 1.00 75.06 72 GLU A N 1
ATOM 597 C CA . GLU A 1 72 ? -6.345 19.396 17.384 1.00 75.06 72 GLU A CA 1
ATOM 598 C C . GLU A 1 72 ? -7.666 19.428 18.173 1.00 75.06 72 GLU A C 1
ATOM 600 O O . GLU A 1 72 ? -8.201 20.497 18.483 1.00 75.06 72 GLU A O 1
ATOM 605 N N . LYS A 1 73 ? -8.166 18.262 18.609 1.00 75.50 73 LYS A N 1
ATOM 606 C CA . LYS A 1 73 ? -9.324 18.175 19.513 1.00 75.50 73 LYS A CA 1
ATOM 607 C C . LYS A 1 73 ? -9.020 18.727 20.904 1.00 75.50 73 LYS A C 1
ATOM 609 O O . LYS A 1 73 ? -9.843 19.475 21.431 1.00 75.50 73 LYS A O 1
ATOM 614 N N . LYS A 1 74 ? -7.848 18.439 21.479 1.00 73.69 74 LYS A N 1
ATOM 615 C CA . LYS A 1 74 ? -7.400 19.036 22.752 1.00 73.69 74 LYS A CA 1
ATOM 616 C C . LYS A 1 74 ? -7.263 20.559 22.643 1.00 73.69 74 LYS A C 1
ATOM 618 O O . LYS A 1 74 ? -7.654 21.266 23.571 1.00 73.69 74 LYS A O 1
ATOM 623 N N . ALA A 1 75 ? -6.757 21.070 21.521 1.00 73.44 75 ALA A N 1
ATOM 624 C CA . ALA A 1 75 ? -6.619 22.499 21.247 1.00 73.44 75 ALA A CA 1
ATOM 625 C C . ALA A 1 75 ? -7.985 23.186 21.085 1.00 73.44 75 ALA A C 1
ATOM 627 O O . ALA A 1 75 ? -8.215 24.244 21.665 1.00 73.44 75 ALA A O 1
ATOM 628 N N . SER A 1 76 ? -8.928 22.554 20.380 1.00 65.94 76 SER A N 1
ATOM 629 C CA . SER A 1 76 ? -10.297 23.063 20.213 1.00 65.94 76 SER A CA 1
ATOM 630 C C . SER A 1 76 ? -11.107 23.038 21.520 1.00 65.94 76 SER A C 1
ATOM 632 O O . SER A 1 76 ? -11.957 23.900 21.756 1.00 65.94 76 SER A O 1
ATOM 634 N N . GLN A 1 77 ? -10.818 22.080 22.408 1.00 66.75 77 GLN A N 1
ATOM 635 C CA . GLN A 1 77 ? -11.466 21.958 23.716 1.00 66.75 77 GLN A CA 1
ATOM 636 C C . GLN A 1 77 ? -10.898 22.936 24.761 1.00 66.75 77 GLN A C 1
ATOM 638 O O . GLN A 1 77 ? -11.600 23.298 25.704 1.00 66.75 77 GLN A O 1
ATOM 643 N N . LYS A 1 78 ? -9.677 23.450 24.560 1.00 61.50 78 LYS A N 1
ATOM 644 C CA . LYS A 1 78 ? -9.102 24.571 25.319 1.00 61.50 78 LYS A CA 1
ATOM 645 C C . LYS A 1 78 ? -9.479 25.926 24.699 1.00 61.50 78 LYS A C 1
ATOM 647 O O . LYS A 1 78 ? -8.609 26.727 24.376 1.00 61.50 78 LYS A O 1
ATOM 652 N N . ARG A 1 79 ? -10.772 26.240 24.567 1.00 56.75 79 ARG A N 1
ATOM 653 C CA . ARG A 1 79 ? -11.165 27.659 24.496 1.00 56.75 79 ARG A CA 1
ATOM 654 C C . ARG A 1 79 ? -11.172 28.214 25.921 1.00 56.75 79 ARG A C 1
ATOM 656 O O . ARG A 1 79 ? -11.960 27.717 26.726 1.00 56.75 79 ARG A O 1
ATOM 663 N N . PRO A 1 80 ?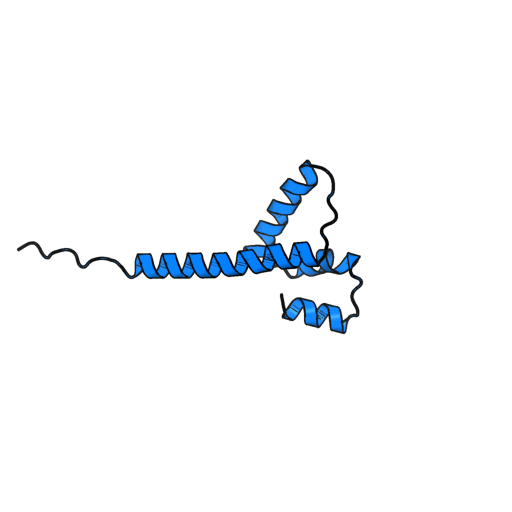 -10.330 29.203 26.272 1.00 61.38 80 PRO A N 1
ATOM 664 C CA . PRO A 1 80 ? -10.489 29.883 27.548 1.00 61.38 80 PRO A CA 1
ATOM 665 C C . PRO A 1 80 ? -11.852 30.579 27.556 1.00 61.38 80 PRO A C 1
ATOM 667 O O . PRO A 1 80 ? -12.237 31.216 26.573 1.00 61.38 80 PRO A O 1
ATOM 670 N N . ALA A 1 81 ? -12.592 30.436 28.658 1.00 60.41 81 ALA A N 1
ATOM 671 C CA . ALA A 1 81 ? -13.757 31.269 28.908 1.00 60.41 81 ALA A CA 1
ATOM 672 C C . ALA A 1 81 ? -13.290 32.729 28.853 1.00 60.41 81 ALA A C 1
ATOM 674 O O . ALA A 1 81 ? -12.420 33.129 29.630 1.00 60.41 81 ALA A O 1
ATOM 675 N N . ALA A 1 82 ? -13.804 33.491 27.887 1.00 60.91 82 ALA A N 1
ATOM 676 C CA . ALA A 1 82 ? -13.519 34.915 27.795 1.00 60.91 82 ALA A CA 1
ATOM 677 C C . ALA A 1 82 ? -13.863 35.569 29.146 1.00 60.91 82 ALA A C 1
ATOM 679 O O . ALA A 1 82 ? -14.908 35.233 29.717 1.00 60.91 82 ALA A O 1
ATOM 680 N N . PRO A 1 83 ? -13.028 36.478 29.683 1.00 57.88 83 PRO A N 1
ATOM 681 C CA . PRO A 1 83 ? -13.408 37.221 30.870 1.00 57.88 83 PRO A CA 1
ATOM 682 C C . PRO A 1 83 ? -14.666 38.014 30.525 1.00 57.88 83 PRO A C 1
ATOM 684 O O . PRO A 1 83 ? -14.666 38.803 29.580 1.00 57.88 83 PRO A O 1
ATOM 687 N N . PHE A 1 84 ? -15.738 37.783 31.277 1.00 57.59 84 PHE A N 1
ATOM 688 C CA . PHE A 1 84 ? -16.926 38.625 31.233 1.00 57.59 84 PHE A CA 1
ATOM 689 C C . PHE A 1 84 ? -16.495 40.023 31.697 1.00 57.59 84 PHE A C 1
ATOM 691 O O . PHE A 1 84 ? -16.288 40.248 32.889 1.00 57.59 84 PHE A O 1
ATOM 698 N N . GLN A 1 85 ? -16.267 40.941 30.758 1.00 63.66 85 GLN A N 1
ATOM 699 C CA . GLN A 1 85 ? -16.064 42.349 31.087 1.00 63.66 85 GLN A CA 1
ATOM 700 C C . GLN A 1 85 ? -17.422 42.923 31.510 1.00 63.66 85 GLN A C 1
ATOM 702 O O . GLN A 1 85 ? -18.404 42.787 30.779 1.00 63.66 85 GLN A O 1
ATOM 707 N N . ARG A 1 86 ? -17.477 43.472 32.727 1.00 60.22 86 ARG A N 1
ATOM 708 C CA . ARG A 1 86 ? -18.656 44.090 33.346 1.00 60.22 86 ARG A CA 1
ATOM 709 C C . ARG A 1 86 ? -18.575 45.604 33.235 1.00 60.22 86 ARG A C 1
ATOM 711 O O . ARG A 1 86 ? -17.443 46.119 33.366 1.00 60.22 86 ARG A O 1
#

Foldseek 3Di:
DVVLVVVCVVVVPDFLCSLVVVLVVDDDPLNVVVVVVCVVCVVVPDDRQTPVNSCCVSVVVVVVVVVVVVVVVVVVVPDPDDPPDD

Radius of gyration: 19.4 Å; chains: 1; bounding box: 33×61×44 Å